Protein AF-A0A2U3D644-F1 (afdb_monomer_lite)

Organism: Sulfoacidibacillus thermotolerans (NCBI:txid1765684)

Structure (mmCIF, N/CA/C/O backbone):
data_AF-A0A2U3D644-F1
#
_entry.id   AF-A0A2U3D644-F1
#
loop_
_atom_site.group_PDB
_atom_site.id
_atom_site.type_symbol
_atom_site.label_atom_id
_atom_site.label_alt_id
_atom_site.label_comp_id
_atom_site.label_asym_id
_atom_site.label_entity_id
_atom_site.label_seq_id
_atom_site.pdbx_PDB_ins_code
_atom_site.Cartn_x
_atom_site.Cartn_y
_atom_site.Cartn_z
_atom_site.occupancy
_atom_site.B_iso_or_equiv
_atom_site.auth_seq_id
_atom_site.auth_comp_id
_atom_site.auth_asym_id
_atom_site.auth_atom_id
_atom_site.pdbx_PDB_model_num
ATOM 1 N N . MET A 1 1 ? -19.208 -15.198 -22.246 1.00 36.78 1 MET A N 1
ATOM 2 C CA . MET A 1 1 ? -18.153 -15.140 -21.214 1.00 36.78 1 MET A CA 1
ATOM 3 C C . MET A 1 1 ? -17.092 -14.186 -21.728 1.00 36.78 1 MET A C 1
ATOM 5 O O . MET A 1 1 ? -16.375 -14.546 -22.648 1.00 36.78 1 MET A O 1
ATOM 9 N N . GLN A 1 2 ? -17.095 -12.939 -21.262 1.00 25.39 2 GLN A N 1
ATOM 10 C CA . GLN A 1 2 ? -16.223 -11.897 -21.800 1.00 25.39 2 GLN A CA 1
ATOM 11 C C . GLN A 1 2 ? -15.680 -11.097 -20.616 1.00 25.39 2 GLN A C 1
ATOM 13 O O . GLN A 1 2 ? -16.394 -10.298 -20.018 1.00 25.39 2 GLN A O 1
ATOM 18 N N . LEU A 1 3 ? -14.435 -11.398 -20.235 1.00 25.28 3 LEU A N 1
ATOM 19 C CA . LEU A 1 3 ? -13.649 -10.556 -19.344 1.00 25.28 3 LEU A CA 1
ATOM 20 C C . LEU A 1 3 ? -13.350 -9.255 -20.094 1.00 25.28 3 LEU A C 1
ATOM 22 O O . LEU A 1 3 ? -12.643 -9.261 -21.098 1.00 25.28 3 LEU A O 1
ATOM 26 N N . GLN A 1 4 ? -13.903 -8.145 -19.618 1.00 25.59 4 GLN A N 1
ATOM 27 C CA . GLN A 1 4 ? -13.423 -6.811 -19.955 1.00 25.59 4 GLN A CA 1
ATOM 28 C C . GLN A 1 4 ? -12.459 -6.403 -18.840 1.00 25.59 4 GLN A C 1
ATOM 30 O O . GLN A 1 4 ? -12.860 -5.857 -17.816 1.00 25.59 4 GLN A O 1
ATOM 35 N N . ALA A 1 5 ? -11.182 -6.736 -19.027 1.00 27.47 5 ALA A N 1
ATOM 36 C CA . ALA A 1 5 ? -10.096 -6.111 -18.292 1.00 27.47 5 ALA A CA 1
ATOM 37 C C . ALA A 1 5 ? -9.973 -4.672 -18.808 1.00 27.47 5 ALA A C 1
ATOM 39 O O . ALA A 1 5 ? -9.623 -4.432 -19.961 1.00 27.47 5 ALA A O 1
ATOM 40 N N . SER A 1 6 ? -10.336 -3.707 -17.974 1.00 28.70 6 SER A N 1
ATOM 41 C CA . SER A 1 6 ? -10.084 -2.286 -18.203 1.00 28.70 6 SER A CA 1
ATOM 42 C C . SER A 1 6 ? -9.417 -1.719 -16.960 1.00 28.70 6 SER A C 1
ATOM 44 O O . SER A 1 6 ? -9.996 -0.921 -16.233 1.00 28.70 6 SER A O 1
ATOM 46 N N . ALA A 1 7 ? -8.181 -2.149 -16.715 1.00 28.86 7 ALA A N 1
ATOM 47 C CA . ALA A 1 7 ? -7.253 -1.436 -15.848 1.00 28.86 7 ALA A CA 1
ATOM 48 C C . ALA A 1 7 ? -6.530 -0.377 -16.695 1.00 28.86 7 ALA A C 1
ATOM 50 O 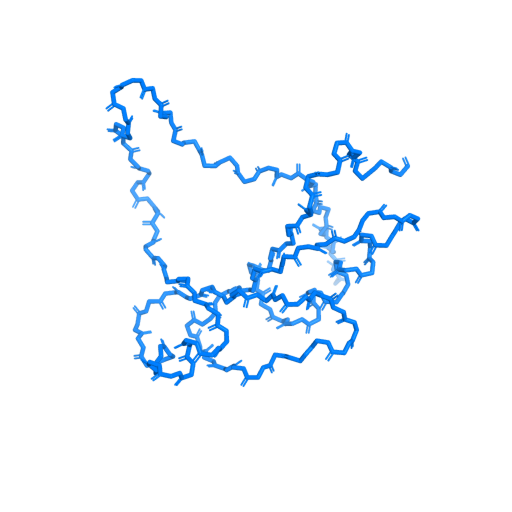O . ALA A 1 7 ? -5.337 -0.452 -16.957 1.00 28.86 7 ALA A O 1
ATOM 51 N N . LEU A 1 8 ? -7.287 0.612 -17.181 1.00 27.75 8 LEU A N 1
ATOM 52 C CA . LEU A 1 8 ? -6.699 1.868 -17.632 1.00 27.75 8 LEU A CA 1
ATOM 53 C C . LEU A 1 8 ? -6.536 2.726 -16.377 1.00 27.75 8 LEU A C 1
ATOM 55 O O . LEU A 1 8 ? -7.362 3.598 -16.091 1.00 27.75 8 LEU A O 1
ATOM 59 N N . LEU A 1 9 ? -5.503 2.424 -15.588 1.00 30.84 9 LEU A N 1
ATOM 60 C CA . LEU A 1 9 ? -5.068 3.278 -14.493 1.00 30.84 9 LEU A CA 1
ATOM 61 C C . LEU A 1 9 ? -4.464 4.530 -15.141 1.00 30.84 9 LEU A C 1
ATOM 63 O O . LEU A 1 9 ? -3.260 4.665 -15.328 1.00 30.84 9 LEU A O 1
ATOM 67 N N . ARG A 1 10 ? -5.342 5.448 -15.566 1.00 29.81 10 ARG A N 1
ATOM 68 C CA . ARG A 1 10 ? -4.952 6.840 -15.772 1.00 29.81 10 ARG A CA 1
ATOM 69 C C . ARG A 1 10 ? -4.197 7.248 -14.515 1.00 29.81 10 ARG A C 1
ATOM 71 O O . ARG A 1 10 ? -4.615 6.860 -13.423 1.00 29.81 10 ARG A O 1
ATOM 78 N N . CYS A 1 11 ? -3.155 8.054 -14.681 1.00 29.75 11 CYS A N 1
ATOM 79 C CA . CYS A 1 11 ? -2.613 8.911 -13.638 1.00 29.75 11 CYS A CA 1
ATOM 80 C C . CYS A 1 11 ? -3.766 9.770 -13.078 1.00 29.75 11 CYS A C 1
ATOM 82 O O . CYS A 1 11 ? -3.995 10.909 -13.468 1.00 29.75 11 CYS A O 1
ATOM 84 N N . LYS A 1 12 ? -4.615 9.164 -12.248 1.00 29.53 12 LYS A N 1
ATOM 85 C CA . LYS A 1 12 ? -5.486 9.849 -11.326 1.00 29.53 12 LYS A CA 1
ATOM 86 C C . LYS A 1 12 ? -4.550 10.116 -10.178 1.00 29.53 12 LYS A C 1
ATOM 88 O O . LYS A 1 12 ? -4.379 9.277 -9.299 1.00 29.53 12 LYS A O 1
ATOM 93 N N . THR A 1 13 ? -3.951 11.297 -10.214 1.00 30.25 13 THR A N 1
ATOM 94 C CA . THR A 1 13 ? -3.743 12.085 -9.011 1.00 30.25 13 THR A CA 1
ATOM 95 C C . THR A 1 13 ? -4.829 11.681 -8.014 1.00 30.25 13 THR A C 1
ATOM 97 O O . THR A 1 13 ? -6.025 11.832 -8.296 1.00 30.25 13 THR A O 1
ATOM 100 N N . LEU A 1 14 ? -4.440 11.054 -6.903 1.00 29.30 14 LEU A N 1
ATOM 101 C CA . LEU A 1 14 ? -5.358 10.842 -5.798 1.00 29.30 14 LEU A CA 1
ATOM 102 C C . LEU A 1 14 ? -5.688 12.255 -5.308 1.00 29.30 14 LEU A C 1
ATOM 104 O O . LEU A 1 14 ? -4.932 12.857 -4.551 1.00 29.30 14 LEU A O 1
ATOM 108 N N . HIS A 1 15 ? -6.762 12.844 -5.836 1.00 28.81 15 HIS A N 1
ATOM 109 C CA . HIS A 1 15 ? -7.282 14.100 -5.325 1.00 28.81 15 HIS A CA 1
ATOM 110 C C . HIS A 1 15 ? -7.868 13.775 -3.955 1.00 28.81 15 HIS A C 1
ATOM 112 O O . HIS A 1 15 ? -9.059 13.494 -3.821 1.00 28.81 15 HIS A O 1
ATOM 118 N N . PHE A 1 16 ? -7.033 13.830 -2.922 1.00 35.50 16 PHE A N 1
ATOM 119 C CA . PHE A 1 16 ? -7.524 14.224 -1.619 1.00 35.50 16 PHE A CA 1
ATOM 120 C C . PHE A 1 16 ? -8.056 15.646 -1.810 1.00 35.50 16 PHE A C 1
ATOM 122 O O . PHE A 1 16 ? -7.306 16.614 -1.756 1.00 35.50 16 PHE A O 1
ATOM 129 N N . TYR A 1 17 ? -9.351 15.787 -2.108 1.00 34.84 17 TYR A N 1
ATOM 130 C CA . TYR A 1 17 ? -10.054 17.061 -1.976 1.00 34.84 17 TYR A CA 1
ATOM 131 C C . TYR A 1 17 ? -10.162 17.378 -0.479 1.00 34.84 17 TYR A C 1
ATOM 133 O O . TYR A 1 17 ? -11.240 17.389 0.106 1.00 34.84 17 TYR A O 1
ATOM 141 N N . SER A 1 18 ? -9.031 17.623 0.172 1.00 43.12 18 SER A N 1
ATOM 142 C CA . SER A 1 18 ? -9.008 18.540 1.287 1.00 43.12 18 SER A CA 1
ATOM 143 C C . SER A 1 18 ? -8.810 19.909 0.654 1.00 43.12 18 SER A C 1
ATOM 145 O O . SER A 1 18 ? -7.744 20.253 0.150 1.00 43.12 18 SER A O 1
ATOM 147 N N . ALA A 1 19 ? -9.872 20.709 0.623 1.00 41.28 19 ALA A N 1
ATOM 148 C CA . ALA A 1 19 ? -9.703 22.142 0.457 1.00 41.28 19 ALA A CA 1
ATOM 149 C C . ALA A 1 19 ? -9.004 22.655 1.726 1.00 41.28 19 ALA A C 1
ATOM 151 O O . ALA A 1 19 ? -9.659 23.188 2.618 1.00 41.28 19 ALA A O 1
ATOM 152 N N . ILE A 1 20 ? -7.691 22.423 1.843 1.00 43.50 20 ILE A N 1
ATOM 153 C CA . ILE A 1 20 ? -6.846 23.040 2.863 1.00 43.50 20 ILE A CA 1
ATOM 154 C C . ILE A 1 20 ? -6.683 24.487 2.415 1.00 43.50 20 ILE A C 1
ATOM 156 O O . ILE A 1 20 ? -5.735 24.860 1.730 1.00 43.50 20 ILE A O 1
ATOM 160 N N . ASN A 1 21 ? -7.687 25.298 2.721 1.00 56.62 21 ASN A N 1
ATOM 161 C CA . ASN A 1 21 ? -7.535 26.741 2.703 1.00 56.62 21 ASN A CA 1
ATOM 162 C C . ASN A 1 21 ? -6.844 27.169 4.010 1.00 56.62 21 ASN A C 1
ATOM 164 O O . ASN A 1 21 ? -6.489 26.347 4.856 1.00 56.62 21 ASN A O 1
ATOM 168 N N . THR A 1 22 ? -6.684 28.470 4.215 1.00 69.12 22 THR A N 1
ATOM 169 C CA . THR A 1 22 ? -6.175 29.025 5.478 1.00 69.12 22 THR A CA 1
ATOM 170 C C . THR A 1 22 ? -7.019 28.656 6.709 1.00 69.12 22 THR A C 1
ATOM 172 O O . THR A 1 22 ? -6.551 28.857 7.825 1.00 69.12 22 THR A O 1
ATOM 175 N N . ALA A 1 23 ? -8.225 28.099 6.532 1.00 70.12 23 ALA A N 1
ATOM 176 C CA . ALA A 1 23 ? -9.076 27.573 7.601 1.00 70.12 23 ALA A CA 1
ATOM 177 C C . ALA A 1 23 ? -8.900 26.058 7.852 1.00 70.12 23 ALA A C 1
ATOM 179 O O . ALA A 1 23 ? -9.507 25.520 8.773 1.00 70.12 23 ALA A O 1
ATOM 180 N N . GLY A 1 24 ? -8.051 25.366 7.085 1.00 72.19 24 GLY A N 1
ATOM 181 C CA . GLY A 1 24 ? -7.767 23.942 7.267 1.00 72.19 24 GLY A CA 1
ATOM 182 C C . GLY A 1 24 ? -8.830 23.004 6.682 1.00 72.19 24 GLY A C 1
ATOM 183 O O . GLY A 1 24 ? -9.579 23.357 5.771 1.00 72.19 24 GLY A O 1
ATOM 184 N N . LEU A 1 25 ? -8.857 21.760 7.172 1.00 71.62 25 LEU A N 1
ATOM 185 C CA . LEU A 1 25 ? -9.786 20.719 6.724 1.00 71.62 25 LEU A CA 1
ATOM 186 C C . LEU A 1 25 ? -11.188 20.974 7.301 1.00 71.62 25 LEU A C 1
ATOM 188 O O . LEU A 1 25 ? -11.479 20.603 8.433 1.00 71.62 25 LEU A O 1
ATOM 192 N N . ASN A 1 26 ? -12.063 21.604 6.516 1.00 75.81 26 ASN A N 1
ATOM 193 C CA . ASN A 1 26 ? -13.392 22.016 6.993 1.00 75.81 26 ASN A CA 1
ATOM 194 C C . ASN A 1 26 ? -14.435 20.885 7.012 1.00 75.81 26 ASN A C 1
ATOM 196 O O . ASN A 1 26 ? -15.440 20.981 7.711 1.00 75.81 26 ASN A O 1
ATOM 200 N N . SER A 1 27 ? -14.235 19.824 6.227 1.00 78.19 27 SER A N 1
ATOM 201 C CA . SER A 1 27 ? -15.091 18.634 6.244 1.00 78.19 27 SER A CA 1
ATOM 202 C C . SER A 1 27 ? -14.375 17.446 5.609 1.00 78.19 27 SER A C 1
ATOM 204 O O . SER A 1 27 ? -13.459 17.621 4.804 1.00 78.19 27 SER A O 1
ATOM 206 N N . ILE A 1 28 ? -14.817 16.245 5.968 1.00 76.06 28 ILE A N 1
ATOM 207 C CA . ILE A 1 28 ? -14.424 14.983 5.343 1.00 76.06 28 ILE A CA 1
ATOM 208 C C . ILE A 1 28 ? -15.678 14.269 4.848 1.00 76.06 28 ILE A C 1
ATOM 210 O O . ILE A 1 28 ? -16.748 14.407 5.444 1.00 76.06 28 ILE A O 1
ATOM 214 N N . SER A 1 29 ? -15.560 13.514 3.755 1.00 82.75 29 SER A N 1
ATOM 215 C CA . SER A 1 29 ? -16.674 12.684 3.297 1.00 82.75 29 SER A CA 1
ATOM 216 C C . SER A 1 29 ? -17.007 11.645 4.378 1.00 82.75 29 SER A C 1
ATOM 218 O O . SER A 1 29 ? -16.092 10.954 4.832 1.00 82.75 29 SER A O 1
ATOM 220 N N . PRO A 1 30 ? -18.285 11.478 4.772 1.00 79.94 30 PRO A N 1
ATOM 221 C CA . PRO A 1 30 ? -18.682 10.485 5.774 1.00 79.94 30 PRO A CA 1
ATOM 222 C C . PRO A 1 30 ? -18.351 9.038 5.386 1.00 79.94 30 PRO A C 1
ATOM 224 O O . PRO A 1 30 ? -18.349 8.165 6.243 1.00 79.94 30 PRO A O 1
ATOM 227 N N . GLY A 1 31 ? -18.102 8.776 4.098 1.00 83.88 31 GLY A N 1
ATOM 228 C CA . GLY A 1 31 ? -17.729 7.455 3.587 1.00 83.88 31 GLY A CA 1
ATOM 229 C C . GLY A 1 31 ? -16.235 7.133 3.670 1.00 83.88 31 GLY A C 1
ATOM 230 O O . GLY A 1 31 ? -15.830 6.098 3.152 1.00 83.88 31 GLY A O 1
ATOM 231 N N . LEU A 1 32 ? -15.406 8.007 4.253 1.00 79.06 32 LEU A N 1
ATOM 232 C CA . LEU A 1 32 ? -13.993 7.703 4.470 1.00 79.06 32 LEU A CA 1
ATOM 233 C C . LEU A 1 32 ? -13.835 6.762 5.665 1.00 79.06 32 LEU A C 1
ATOM 235 O O . LEU A 1 32 ? -14.270 7.072 6.773 1.00 79.06 32 LEU A O 1
ATOM 239 N N . THR A 1 33 ? -13.177 5.632 5.433 1.00 82.06 33 THR A N 1
ATOM 240 C CA . THR A 1 33 ? -12.763 4.703 6.481 1.00 82.06 33 THR A CA 1
ATOM 241 C C . THR A 1 33 ? -11.352 5.055 6.955 1.00 82.06 33 THR A C 1
ATOM 243 O O . THR A 1 33 ? -10.500 5.421 6.139 1.00 82.06 33 THR A O 1
ATOM 246 N N . PRO A 1 34 ? -11.079 5.002 8.270 1.00 85.00 34 PRO A N 1
ATOM 247 C CA . PRO A 1 34 ? -9.720 5.142 8.762 1.00 85.00 34 PRO A CA 1
ATOM 248 C C . PRO A 1 34 ? -8.892 3.933 8.318 1.00 85.00 34 PRO A C 1
ATOM 250 O O . PRO A 1 34 ? -9.395 2.812 8.272 1.00 85.00 34 PRO A O 1
ATOM 253 N N . GLY A 1 35 ? -7.618 4.171 8.029 1.00 90.31 35 GLY A N 1
ATOM 254 C CA . GLY A 1 35 ? -6.656 3.130 7.701 1.00 90.31 35 GLY A CA 1
ATOM 255 C C . GLY A 1 35 ? -5.319 3.394 8.378 1.00 90.31 35 GLY A C 1
ATOM 256 O O . GLY A 1 35 ? -5.005 4.533 8.734 1.00 90.31 35 GLY A O 1
ATOM 257 N N . LEU A 1 36 ? -4.540 2.337 8.563 1.00 93.12 36 LEU A N 1
ATOM 258 C CA . LEU A 1 36 ? -3.166 2.408 9.033 1.00 93.12 36 LEU A CA 1
ATOM 259 C C . LEU A 1 36 ? -2.200 2.410 7.860 1.00 93.12 36 LEU A C 1
ATOM 261 O O . LEU A 1 36 ? -2.422 1.775 6.832 1.00 93.12 36 LEU A O 1
ATOM 265 N N . TYR A 1 37 ? -1.096 3.112 8.060 1.00 93.56 37 TYR A N 1
ATOM 266 C CA . TYR A 1 37 ? 0.020 3.147 7.138 1.00 93.56 37 TYR A CA 1
ATOM 267 C C . TYR A 1 37 ? 1.294 2.830 7.912 1.00 93.56 37 TYR A C 1
ATOM 269 O O . TYR A 1 37 ? 1.567 3.464 8.933 1.00 93.56 37 TYR A O 1
ATOM 277 N N . ALA A 1 38 ? 2.051 1.848 7.437 1.00 94.31 38 ALA A N 1
ATOM 278 C CA . ALA A 1 38 ? 3.294 1.412 8.061 1.00 94.31 38 ALA A CA 1
ATOM 279 C C . ALA A 1 38 ? 4.204 0.751 7.022 1.00 94.31 38 ALA A C 1
ATOM 281 O O . ALA A 1 38 ? 3.729 0.255 6.004 1.00 94.31 38 ALA A O 1
ATOM 282 N N . ASP A 1 39 ? 5.509 0.710 7.267 1.00 94.88 39 ASP A N 1
ATOM 283 C CA . ASP A 1 39 ? 6.400 -0.153 6.485 1.00 94.88 39 ASP A CA 1
ATOM 284 C C . ASP A 1 39 ? 6.315 -1.627 6.936 1.00 94.88 39 ASP A C 1
ATOM 286 O O . ASP A 1 39 ? 5.692 -1.961 7.947 1.00 94.88 39 ASP A O 1
ATOM 290 N N . GLN A 1 40 ? 6.951 -2.531 6.184 1.00 93.94 40 GLN A N 1
ATOM 291 C CA . GLN A 1 40 ? 6.946 -3.970 6.492 1.00 93.94 40 GLN A CA 1
ATOM 292 C C . GLN A 1 40 ? 7.531 -4.298 7.876 1.00 93.94 40 GLN A C 1
ATOM 294 O O . GLN A 1 40 ? 7.062 -5.218 8.545 1.00 93.94 40 GLN A O 1
ATOM 299 N N . SER A 1 41 ? 8.548 -3.551 8.318 1.00 93.50 41 SER A N 1
ATOM 300 C CA . SER A 1 41 ? 9.191 -3.765 9.616 1.00 93.50 41 SER A CA 1
ATOM 301 C C . SER A 1 41 ? 8.256 -3.363 10.750 1.00 93.50 41 SER A C 1
ATOM 303 O O . SER A 1 41 ? 8.108 -4.105 11.716 1.00 93.50 41 SER A O 1
ATOM 305 N N . GLN A 1 42 ? 7.616 -2.202 10.641 1.00 95.31 42 GLN A N 1
ATOM 306 C CA . GLN A 1 42 ? 6.642 -1.704 11.608 1.00 95.31 42 GLN A CA 1
ATOM 307 C C . GLN A 1 42 ? 5.414 -2.608 11.683 1.00 95.31 42 GLN A C 1
ATOM 309 O O . GLN A 1 42 ? 4.952 -2.907 12.781 1.00 95.31 42 GLN A O 1
ATOM 314 N N . TRP A 1 43 ? 4.928 -3.081 10.533 1.00 95.62 43 TRP A N 1
ATOM 315 C CA . TRP A 1 43 ? 3.788 -3.989 10.470 1.00 95.62 43 TRP A CA 1
ATOM 316 C C . TRP A 1 43 ? 4.027 -5.262 11.281 1.00 95.62 43 TRP A C 1
ATOM 318 O O . TRP A 1 43 ? 3.218 -5.604 12.139 1.00 95.62 43 TRP A O 1
ATOM 328 N N . ALA A 1 44 ? 5.182 -5.900 11.075 1.00 94.56 44 ALA A N 1
ATOM 329 C CA . ALA A 1 44 ? 5.571 -7.090 11.824 1.00 94.56 44 ALA A CA 1
ATOM 330 C C . ALA A 1 44 ? 5.913 -6.788 13.295 1.00 94.56 44 ALA A C 1
ATOM 332 O O . ALA A 1 44 ? 5.566 -7.559 14.183 1.00 94.56 44 ALA A O 1
ATOM 333 N N . SER A 1 45 ? 6.597 -5.674 13.573 1.00 95.88 45 SER A N 1
ATOM 334 C CA . SER A 1 45 ? 7.071 -5.347 14.929 1.00 95.88 45 SER A CA 1
ATOM 335 C C . SER A 1 45 ? 5.938 -5.020 15.899 1.00 95.88 45 SER A C 1
ATOM 337 O O . SER A 1 45 ? 6.081 -5.245 17.099 1.00 95.88 45 SER A O 1
ATOM 339 N N . TYR A 1 46 ? 4.843 -4.455 15.389 1.00 95.69 46 TYR A N 1
ATOM 340 C CA . TYR A 1 46 ? 3.709 -4.007 16.194 1.00 95.69 46 TYR A CA 1
ATOM 341 C C . TYR A 1 46 ? 2.461 -4.877 16.028 1.00 95.69 46 TYR A C 1
ATOM 343 O O . TYR A 1 46 ? 1.407 -4.474 16.515 1.00 95.69 46 TYR A O 1
ATOM 351 N N . ASP A 1 47 ? 2.578 -6.041 15.376 1.00 94.25 47 ASP A N 1
ATOM 352 C CA . ASP A 1 47 ? 1.479 -7.009 15.215 1.00 94.25 47 ASP A CA 1
ATOM 353 C C . ASP A 1 47 ? 0.221 -6.359 14.606 1.00 94.25 47 ASP A C 1
ATOM 355 O O . ASP A 1 47 ? -0.906 -6.527 15.080 1.00 94.25 47 ASP A O 1
ATOM 359 N N . LEU A 1 48 ? 0.425 -5.507 13.591 1.00 93.56 48 LEU A N 1
ATOM 360 C CA . LEU A 1 48 ? -0.640 -4.665 13.031 1.00 93.56 48 LEU A CA 1
ATOM 361 C C . LEU A 1 48 ? -1.681 -5.469 12.235 1.00 93.56 48 LEU A C 1
ATOM 363 O O . LEU A 1 48 ? -2.777 -4.965 11.983 1.00 93.56 48 LEU A O 1
ATOM 367 N N . ASP A 1 49 ? -1.383 -6.715 11.868 1.00 95.44 49 ASP A N 1
ATOM 368 C CA . ASP A 1 49 ? -2.326 -7.652 11.253 1.00 95.44 49 ASP A CA 1
ATOM 369 C C . ASP A 1 49 ? -3.419 -8.133 12.219 1.00 95.44 49 ASP A C 1
ATOM 371 O O . ASP A 1 49 ? -4.493 -8.536 11.774 1.00 95.44 49 ASP A O 1
ATOM 375 N N . SER A 1 50 ? -3.200 -8.021 13.533 1.00 95.25 50 SER A N 1
ATOM 376 C CA . SER A 1 50 ? -4.210 -8.338 14.554 1.00 95.25 50 SER A CA 1
ATOM 377 C C . SER A 1 50 ? -5.319 -7.280 14.679 1.00 95.25 50 SER A C 1
ATOM 379 O O . SER A 1 50 ? -6.350 -7.514 15.319 1.00 95.25 50 SER A O 1
ATOM 381 N N . LEU A 1 51 ? -5.125 -6.096 14.089 1.00 93.06 51 LEU A N 1
ATOM 382 C CA . LEU A 1 51 ? -6.038 -4.967 14.227 1.00 93.06 51 LEU A CA 1
ATOM 383 C C . LEU A 1 51 ? -7.182 -5.041 13.208 1.00 93.06 51 LEU A C 1
ATOM 385 O O . LEU A 1 51 ? -6.974 -5.244 12.016 1.00 93.06 51 LEU A O 1
ATOM 389 N N . ASN A 1 52 ? -8.407 -4.756 13.657 1.00 94.44 52 ASN A N 1
ATOM 390 C CA . ASN A 1 52 ? -9.584 -4.670 12.786 1.00 94.44 52 ASN A CA 1
ATOM 391 C C . ASN A 1 52 ? -9.694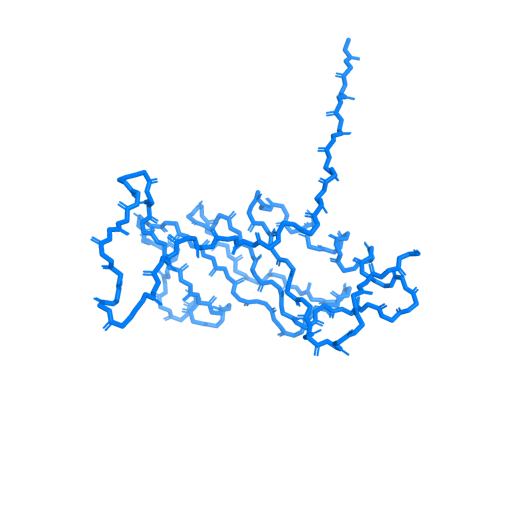 -3.294 12.097 1.00 94.44 52 ASN A C 1
ATOM 393 O O . ASN A 1 52 ? -10.669 -2.563 12.285 1.00 94.44 52 ASN A O 1
ATOM 397 N N . ILE A 1 53 ? -8.648 -2.910 11.369 1.00 93.12 53 ILE A N 1
ATOM 398 C CA . ILE A 1 53 ? -8.559 -1.667 10.598 1.00 93.12 53 ILE A CA 1
ATOM 399 C C . ILE A 1 53 ? -7.769 -1.922 9.317 1.00 93.12 53 ILE A C 1
ATOM 401 O O . ILE A 1 53 ? -6.758 -2.623 9.350 1.00 93.12 53 ILE A O 1
ATOM 405 N N . ASP A 1 54 ? -8.223 -1.336 8.211 1.00 95.38 54 ASP A N 1
ATOM 406 C CA . ASP A 1 54 ? -7.567 -1.467 6.913 1.00 95.38 54 ASP A CA 1
ATOM 407 C C . ASP A 1 54 ? -6.125 -0.947 6.964 1.00 95.38 54 ASP A C 1
ATOM 409 O O . ASP A 1 54 ? -5.842 0.112 7.527 1.00 95.38 54 ASP A O 1
ATOM 413 N N . GLY A 1 55 ? -5.209 -1.685 6.351 1.00 94.06 55 GLY A N 1
ATOM 414 C CA . GLY A 1 55 ? -3.780 -1.419 6.352 1.00 94.06 55 GLY A CA 1
ATOM 415 C C . GLY A 1 55 ? -3.210 -1.196 4.963 1.00 94.06 55 GLY A C 1
ATOM 416 O O . GLY A 1 55 ? -3.529 -1.913 4.010 1.00 94.06 55 GLY A O 1
ATOM 417 N N . PHE A 1 56 ? -2.299 -0.236 4.876 1.00 95.81 56 PHE A N 1
ATOM 418 C CA . PHE A 1 56 ? -1.491 0.034 3.703 1.00 95.81 56 PHE A CA 1
ATOM 419 C C . PHE A 1 56 ? -0.012 -0.082 4.044 1.00 95.81 56 PHE A C 1
ATOM 421 O O . PHE A 1 56 ? 0.465 0.540 4.995 1.00 95.81 56 PHE A O 1
ATOM 428 N N . ILE A 1 57 ? 0.722 -0.852 3.244 1.00 96.06 57 ILE A N 1
ATOM 429 C CA . ILE A 1 57 ? 2.127 -1.146 3.527 1.00 96.06 57 ILE A CA 1
ATOM 430 C C . ILE A 1 57 ? 3.044 -0.343 2.616 1.00 96.06 57 ILE A C 1
ATOM 432 O O . ILE A 1 57 ? 2.971 -0.467 1.395 1.00 96.06 57 ILE A O 1
ATOM 436 N N . ALA A 1 58 ? 3.939 0.439 3.205 1.00 94.19 58 ALA A N 1
ATOM 437 C CA . ALA A 1 58 ? 4.984 1.155 2.493 1.00 94.19 58 ALA A CA 1
ATOM 438 C C . ALA A 1 58 ? 6.066 0.190 1.994 1.00 94.19 58 ALA A C 1
ATOM 440 O O . ALA A 1 58 ? 6.652 -0.558 2.782 1.00 94.19 58 ALA A O 1
ATOM 441 N N . ILE A 1 59 ? 6.367 0.242 0.697 1.00 91.81 59 ILE A N 1
ATOM 442 C CA . ILE A 1 59 ? 7.398 -0.568 0.051 1.00 91.81 59 ILE A CA 1
ATOM 443 C C . ILE A 1 59 ? 8.388 0.347 -0.664 1.00 91.81 59 ILE A C 1
ATOM 445 O O . ILE A 1 59 ? 8.020 1.140 -1.530 1.00 91.81 59 ILE A O 1
ATOM 449 N N . THR A 1 60 ? 9.664 0.218 -0.309 1.00 86.62 60 THR A N 1
ATOM 450 C CA . THR A 1 60 ? 10.768 0.914 -0.968 1.00 86.62 60 THR A CA 1
ATOM 451 C C . THR A 1 60 ? 12.081 0.140 -0.797 1.00 86.62 60 THR A C 1
ATOM 453 O O . THR A 1 60 ? 12.332 -0.369 0.299 1.00 86.62 60 THR A O 1
ATOM 456 N N . PRO A 1 61 ? 12.931 0.040 -1.839 1.00 82.88 61 PRO A N 1
ATOM 457 C CA . PRO A 1 61 ? 12.672 0.407 -3.236 1.00 82.88 61 PRO A CA 1
ATOM 458 C C . PRO A 1 61 ? 11.809 -0.638 -3.972 1.00 82.88 61 PRO A C 1
ATOM 460 O O . PRO A 1 61 ? 11.654 -1.779 -3.523 1.00 82.88 61 PRO A O 1
ATOM 463 N N . ILE A 1 62 ? 11.271 -0.261 -5.133 1.00 84.56 62 ILE A N 1
ATOM 464 C CA . ILE A 1 62 ? 10.571 -1.178 -6.045 1.00 84.56 62 ILE A CA 1
ATOM 465 C C . ILE A 1 62 ? 11.581 -1.814 -6.991 1.00 84.56 62 ILE A C 1
ATOM 467 O O . ILE A 1 62 ? 12.419 -1.136 -7.579 1.00 84.56 62 ILE A O 1
ATOM 471 N N . SER A 1 63 ? 11.510 -3.132 -7.122 1.00 84.38 63 SER A N 1
ATOM 472 C CA . SER A 1 63 ? 12.345 -3.916 -8.022 1.00 84.38 63 SER A CA 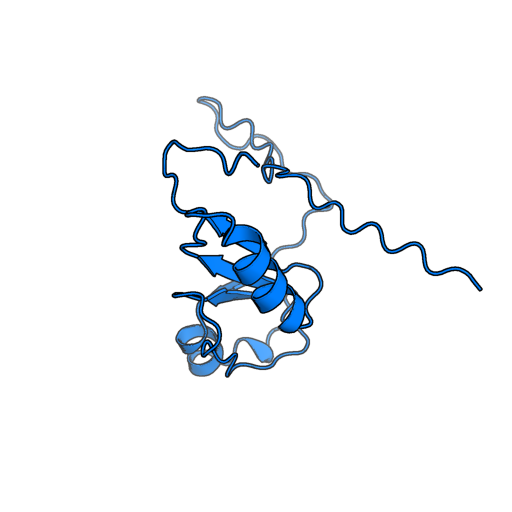1
ATOM 473 C C . SER A 1 63 ? 11.719 -5.288 -8.253 1.00 84.38 63 SER A C 1
ATOM 475 O O . SER A 1 63 ? 10.866 -5.738 -7.487 1.00 84.38 63 SER A O 1
ATOM 477 N N . THR A 1 64 ? 12.196 -6.007 -9.267 1.00 81.75 64 THR A N 1
ATOM 478 C CA . THR A 1 64 ? 11.784 -7.396 -9.532 1.00 81.75 64 THR A CA 1
ATOM 479 C C . THR A 1 64 ? 12.186 -8.370 -8.422 1.00 81.75 64 THR A C 1
ATOM 481 O O . THR A 1 64 ? 11.707 -9.499 -8.404 1.00 81.75 64 THR A O 1
ATOM 484 N N . THR A 1 65 ? 13.089 -7.972 -7.520 1.00 85.44 65 THR A N 1
ATOM 485 C CA . THR A 1 65 ? 13.509 -8.770 -6.359 1.00 85.44 65 THR A CA 1
ATOM 486 C C . THR A 1 65 ? 12.834 -8.323 -5.063 1.00 85.44 65 THR A C 1
ATOM 488 O O . THR A 1 65 ? 13.028 -8.955 -4.022 1.00 85.44 65 THR A O 1
ATOM 491 N N . THR A 1 66 ? 12.022 -7.259 -5.106 1.00 86.94 66 THR A N 1
ATOM 492 C CA . THR A 1 66 ? 11.273 -6.774 -3.949 1.00 86.94 66 THR A CA 1
ATOM 493 C C . THR A 1 66 ? 10.296 -7.853 -3.504 1.00 86.94 66 THR A C 1
ATOM 495 O O . THR A 1 66 ? 9.385 -8.238 -4.233 1.00 86.94 66 THR A O 1
ATOM 498 N N . THR A 1 67 ? 10.512 -8.351 -2.291 1.00 87.31 67 THR A N 1
ATOM 499 C CA . THR A 1 67 ? 9.686 -9.395 -1.690 1.00 87.31 67 THR A CA 1
ATOM 500 C C . THR A 1 67 ? 8.770 -8.769 -0.649 1.00 87.31 67 THR A C 1
ATOM 502 O O . THR A 1 67 ? 9.221 -8.002 0.204 1.00 87.31 67 THR A O 1
ATOM 505 N N . ILE A 1 68 ? 7.488 -9.118 -0.720 1.00 92.56 68 ILE A N 1
ATOM 506 C CA . ILE A 1 68 ? 6.521 -8.809 0.327 1.00 92.56 68 ILE A CA 1
ATOM 507 C C . ILE A 1 68 ? 6.654 -9.882 1.407 1.00 92.56 68 ILE A C 1
ATOM 509 O O . ILE A 1 68 ? 6.365 -11.051 1.160 1.00 92.56 68 ILE A O 1
ATOM 513 N N . SER A 1 69 ? 7.133 -9.498 2.586 1.00 92.56 69 SER A N 1
ATOM 514 C CA . SER A 1 69 ? 7.370 -10.406 3.714 1.00 92.56 69 SER A CA 1
ATOM 515 C C . SER A 1 69 ? 6.269 -10.367 4.770 1.00 92.56 69 SER A C 1
ATOM 517 O O . SER A 1 69 ? 6.329 -11.135 5.726 1.00 92.56 69 SER A O 1
ATOM 519 N N . VAL A 1 70 ? 5.288 -9.475 4.625 1.00 94.19 70 VAL A N 1
ATOM 520 C CA . VAL A 1 70 ? 4.176 -9.317 5.569 1.00 94.19 70 VAL A CA 1
ATOM 521 C C . VAL A 1 70 ? 2.872 -9.849 4.994 1.00 94.19 70 VAL A C 1
ATOM 523 O O . VAL A 1 70 ? 2.594 -9.731 3.800 1.00 94.19 70 VAL A O 1
ATOM 526 N N . THR A 1 71 ? 2.057 -10.421 5.871 1.00 94.12 71 THR A N 1
ATOM 527 C CA . THR A 1 71 ? 0.719 -10.926 5.568 1.00 94.12 71 THR A CA 1
ATOM 528 C C . THR A 1 71 ? -0.286 -10.321 6.537 1.00 94.12 71 THR A C 1
ATOM 530 O O . THR A 1 71 ? 0.085 -9.813 7.590 1.00 94.12 71 THR A O 1
ATOM 533 N N . GLY A 1 72 ? -1.557 -10.358 6.162 1.00 94.75 72 GLY A N 1
ATOM 534 C CA . GLY A 1 72 ? -2.644 -9.814 6.962 1.00 94.75 72 GLY A CA 1
ATOM 535 C C . GLY A 1 72 ? -3.893 -9.675 6.106 1.00 94.75 72 GLY A C 1
ATOM 536 O O . GLY A 1 72 ? -3.830 -9.192 4.965 1.00 94.75 72 GLY A O 1
ATOM 537 N N . ASP A 1 73 ? -5.022 -10.119 6.648 1.00 95.44 73 ASP A N 1
ATOM 538 C CA . ASP A 1 73 ? -6.319 -10.015 5.975 1.00 95.44 73 ASP A CA 1
ATOM 539 C C . ASP A 1 73 ? -6.790 -8.561 5.905 1.00 95.44 73 ASP A C 1
ATOM 541 O O . ASP A 1 73 ? -7.450 -8.162 4.948 1.00 95.44 73 ASP A O 1
ATOM 545 N N . ASN A 1 74 ? -6.369 -7.749 6.873 1.00 95.75 74 ASN A N 1
ATOM 546 C CA . ASN A 1 74 ? -6.613 -6.316 6.921 1.00 95.75 74 ASN A CA 1
ATOM 547 C C . ASN A 1 74 ? -5.686 -5.500 6.000 1.00 95.75 74 ASN A C 1
ATOM 549 O O . ASN A 1 74 ? -5.892 -4.301 5.849 1.00 95.75 74 ASN A O 1
ATOM 553 N N . ILE A 1 75 ? -4.686 -6.103 5.343 1.00 96.94 75 ILE A N 1
ATOM 554 C CA . ILE A 1 75 ? -3.877 -5.396 4.338 1.00 96.94 75 ILE A CA 1
ATOM 555 C C . ILE A 1 75 ? -4.710 -5.235 3.065 1.00 96.94 75 ILE A C 1
ATOM 557 O O . ILE A 1 75 ? -4.999 -6.222 2.384 1.00 96.94 75 ILE A O 1
ATOM 561 N N . VAL A 1 76 ? -5.035 -3.998 2.698 1.00 95.81 76 VAL A N 1
ATOM 562 C CA . VAL A 1 76 ? -5.860 -3.682 1.518 1.00 95.81 76 VAL A CA 1
ATOM 563 C C . VAL A 1 76 ? -5.046 -3.172 0.327 1.00 95.81 76 VAL A C 1
ATOM 565 O O . VAL A 1 76 ? -5.526 -3.209 -0.811 1.00 95.81 76 VAL A O 1
ATOM 568 N N . GLY A 1 77 ? -3.800 -2.747 0.553 1.00 95.56 77 GLY A N 1
ATOM 569 C CA . GLY A 1 77 ? -2.916 -2.262 -0.504 1.00 95.56 77 GLY A CA 1
ATOM 570 C C . GLY A 1 77 ? -1.461 -2.089 -0.080 1.00 95.56 77 GLY A C 1
ATOM 571 O O . GLY A 1 77 ? -1.135 -1.956 1.098 1.00 95.56 77 GLY A O 1
ATOM 572 N N . PHE A 1 78 ? -0.584 -2.052 -1.072 1.00 95.06 78 PHE A N 1
ATOM 573 C CA . PHE A 1 78 ? 0.820 -1.687 -0.938 1.00 95.06 78 PHE A CA 1
ATOM 574 C C . PHE A 1 78 ? 1.054 -0.314 -1.575 1.00 95.06 78 PHE A C 1
ATOM 576 O O . PHE A 1 78 ? 0.571 -0.039 -2.674 1.00 95.06 78 PHE A O 1
ATOM 583 N N . MET A 1 79 ? 1.800 0.551 -0.896 1.00 92.94 79 MET A N 1
ATOM 584 C CA . MET A 1 79 ? 2.246 1.841 -1.415 1.00 92.94 79 MET A CA 1
ATOM 585 C C . MET A 1 79 ? 3.717 1.746 -1.778 1.00 92.94 79 MET A C 1
ATOM 587 O O . MET A 1 79 ? 4.592 1.707 -0.916 1.00 92.94 79 MET A O 1
ATOM 591 N N . ALA A 1 80 ? 3.973 1.671 -3.070 1.00 90.81 80 ALA A N 1
ATOM 592 C CA . ALA A 1 80 ? 5.289 1.485 -3.630 1.00 90.81 80 ALA A CA 1
ATOM 593 C C . ALA A 1 80 ? 5.899 2.862 -3.943 1.00 90.81 80 ALA A C 1
ATOM 595 O O . ALA A 1 80 ? 5.293 3.646 -4.673 1.00 90.81 80 ALA A O 1
ATOM 596 N N . TYR A 1 81 ? 7.078 3.168 -3.402 1.00 86.00 81 TYR A N 1
ATOM 597 C CA . TYR A 1 81 ? 7.753 4.459 -3.593 1.00 86.00 81 TYR A CA 1
ATOM 598 C C . TYR A 1 81 ? 8.924 4.367 -4.570 1.00 86.00 81 TYR A C 1
ATOM 600 O O . TYR A 1 81 ? 9.550 3.318 -4.712 1.00 86.00 81 TYR A O 1
ATOM 608 N N . TYR A 1 82 ? 9.263 5.508 -5.172 1.00 81.62 82 TYR A N 1
ATOM 609 C CA . TYR A 1 82 ? 10.369 5.659 -6.122 1.00 81.62 82 TYR A CA 1
ATOM 610 C C . TYR A 1 82 ? 10.203 4.825 -7.397 1.00 81.62 82 TYR A C 1
ATOM 612 O O . TYR A 1 82 ? 11.173 4.273 -7.915 1.00 81.62 82 TYR A O 1
ATOM 620 N N . GLY A 1 83 ? 8.976 4.768 -7.922 1.00 79.75 83 GLY A N 1
ATOM 621 C CA . GLY A 1 83 ? 8.734 4.272 -9.273 1.00 79.75 83 GLY A CA 1
ATOM 622 C C . GLY A 1 83 ? 9.615 4.992 -10.293 1.00 79.75 83 GLY A C 1
ATOM 623 O O . GLY A 1 83 ? 9.921 6.182 -10.156 1.00 79.75 83 GLY A O 1
ATOM 624 N N . THR A 1 84 ? 10.022 4.260 -11.320 1.00 75.25 84 THR A N 1
ATOM 625 C CA . THR A 1 84 ? 10.909 4.732 -12.377 1.00 75.25 84 THR A CA 1
ATOM 626 C C . THR A 1 84 ? 10.111 5.015 -13.646 1.00 75.25 84 THR A C 1
ATOM 628 O O . THR A 1 84 ? 9.282 4.210 -14.061 1.00 75.25 84 THR A O 1
ATOM 631 N N . CYS A 1 85 ? 10.371 6.157 -14.289 1.00 74.88 85 CYS A N 1
ATOM 632 C CA . CYS A 1 85 ? 9.772 6.508 -15.587 1.00 74.88 85 CYS A CA 1
ATOM 633 C C . CYS A 1 85 ? 10.786 6.591 -16.733 1.00 74.88 85 CYS A C 1
ATOM 635 O O . CYS A 1 85 ? 10.451 7.004 -17.840 1.00 74.88 85 CYS A O 1
ATOM 637 N N . VAL A 1 86 ? 12.025 6.159 -16.502 1.00 71.62 86 VAL A N 1
ATOM 638 C CA . VAL A 1 86 ? 13.078 6.195 -17.519 1.00 71.62 86 VAL A CA 1
ATOM 639 C C . VAL A 1 86 ? 12.834 5.083 -18.545 1.00 71.62 86 VAL A C 1
ATOM 641 O O . VAL A 1 86 ? 12.718 3.914 -18.189 1.00 71.62 86 VAL A O 1
ATOM 644 N N . ASN A 1 87 ? 12.790 5.429 -19.834 1.00 67.75 87 ASN A N 1
ATOM 645 C CA . ASN A 1 87 ? 12.660 4.471 -20.944 1.00 67.75 87 ASN A CA 1
ATOM 646 C C . ASN A 1 87 ? 11.417 3.553 -20.865 1.00 67.75 87 ASN A C 1
ATOM 648 O O . ASN A 1 87 ? 11.494 2.378 -21.221 1.00 67.75 87 ASN A O 1
ATOM 652 N N . GLY A 1 88 ? 10.275 4.057 -20.382 1.00 66.88 88 GLY A N 1
ATOM 653 C CA . GLY A 1 88 ? 9.030 3.275 -20.313 1.00 66.88 88 GLY A CA 1
ATOM 654 C C . GLY A 1 88 ? 8.987 2.225 -19.190 1.00 66.88 88 GLY A C 1
ATOM 655 O O . GLY A 1 88 ? 8.088 1.377 -19.170 1.00 66.88 88 GLY A O 1
ATOM 656 N N . SER A 1 89 ? 9.920 2.287 -18.231 1.00 75.44 89 SER A N 1
ATOM 657 C CA . SER A 1 89 ? 9.997 1.361 -17.091 1.00 75.44 89 SER A CA 1
ATOM 658 C C . SER A 1 89 ? 8.796 1.429 -16.142 1.00 75.44 89 SER A C 1
ATOM 660 O O . SER A 1 89 ? 8.561 0.472 -15.409 1.00 75.44 89 SER A O 1
ATOM 662 N N . ALA A 1 90 ? 7.974 2.479 -16.227 1.00 82.25 90 ALA A N 1
ATOM 663 C CA . ALA A 1 90 ? 6.736 2.601 -15.461 1.00 82.25 90 ALA A CA 1
ATOM 664 C C . ALA A 1 90 ? 5.817 1.383 -15.653 1.00 82.25 90 ALA A C 1
ATOM 666 O O . ALA A 1 90 ? 5.198 0.918 -14.703 1.00 82.25 90 ALA A O 1
ATOM 667 N N . SER A 1 91 ? 5.768 0.824 -16.867 1.00 83.75 91 SER A N 1
ATOM 668 C CA . SER A 1 91 ? 4.990 -0.388 -17.158 1.00 83.75 91 SER A CA 1
ATOM 669 C C . SER A 1 91 ? 5.508 -1.628 -16.418 1.00 83.75 91 SER A C 1
ATOM 671 O O . SER A 1 91 ? 4.709 -2.446 -15.960 1.00 83.75 91 SER A O 1
ATOM 673 N N . ASN A 1 92 ? 6.827 -1.743 -16.234 1.00 87.00 92 ASN A N 1
ATOM 674 C CA . ASN A 1 92 ? 7.433 -2.826 -15.462 1.00 87.00 92 ASN A CA 1
ATOM 675 C C . ASN A 1 92 ? 7.122 -2.671 -13.973 1.00 87.00 92 ASN A C 1
ATOM 677 O O . ASN A 1 92 ? 6.719 -3.641 -13.337 1.00 87.00 92 ASN A O 1
ATOM 681 N N . ASP A 1 93 ? 7.253 -1.458 -13.431 1.00 87.06 93 ASP A N 1
ATOM 682 C CA . ASP A 1 93 ? 6.949 -1.188 -12.023 1.00 87.06 93 ASP A CA 1
ATOM 683 C C . ASP A 1 93 ? 5.462 -1.427 -11.724 1.00 87.06 93 ASP A C 1
ATOM 685 O O . ASP A 1 93 ? 5.136 -2.067 -10.725 1.00 87.06 93 ASP A O 1
ATOM 689 N N . VAL A 1 94 ? 4.563 -1.019 -12.631 1.00 87.94 94 VAL A N 1
ATOM 690 C CA . VAL A 1 94 ? 3.128 -1.349 -12.561 1.00 87.94 94 VAL A CA 1
ATOM 691 C C . VAL A 1 94 ? 2.918 -2.864 -12.555 1.00 87.94 94 VAL A C 1
ATOM 693 O O . VAL A 1 94 ? 2.232 -3.379 -11.675 1.00 87.94 94 VAL A O 1
ATOM 696 N N . SER A 1 95 ? 3.550 -3.601 -13.473 1.00 89.06 95 SER A N 1
ATOM 697 C CA . SER A 1 95 ? 3.412 -5.060 -13.524 1.00 89.06 95 SER A CA 1
ATOM 698 C C . SER A 1 95 ? 3.921 -5.751 -12.253 1.00 89.06 95 SER A C 1
ATOM 700 O O . SER A 1 95 ? 3.338 -6.753 -11.838 1.00 89.06 95 SER A O 1
ATOM 702 N N . ILE A 1 96 ? 4.987 -5.237 -11.628 1.00 90.19 96 ILE A N 1
ATOM 703 C CA . ILE A 1 96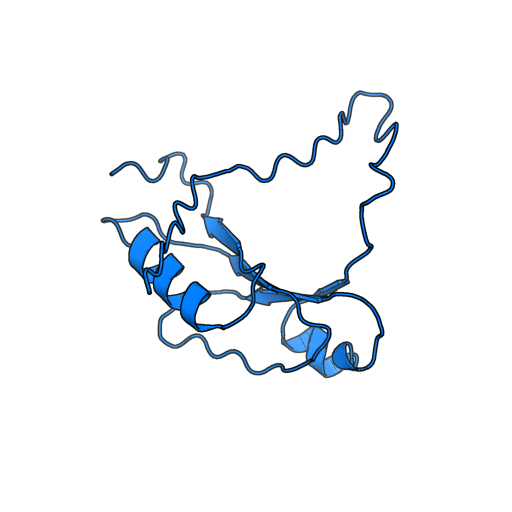 ? 5.502 -5.758 -10.355 1.00 90.19 96 ILE A CA 1
ATOM 704 C C . ILE A 1 96 ? 4.459 -5.567 -9.253 1.00 90.19 96 ILE A C 1
ATOM 706 O O . ILE A 1 96 ? 4.128 -6.529 -8.559 1.00 90.19 96 ILE A O 1
ATOM 710 N N . ILE A 1 97 ? 3.911 -4.354 -9.107 1.00 91.19 97 ILE A N 1
ATOM 711 C CA . ILE A 1 97 ? 2.952 -4.070 -8.033 1.00 91.19 97 ILE A CA 1
ATOM 712 C C . ILE A 1 97 ? 1.610 -4.775 -8.245 1.00 91.19 97 ILE A C 1
ATOM 714 O O . ILE A 1 97 ? 0.981 -5.184 -7.272 1.00 91.19 97 ILE A O 1
ATOM 718 N N . GLU A 1 98 ? 1.165 -4.981 -9.487 1.00 90.50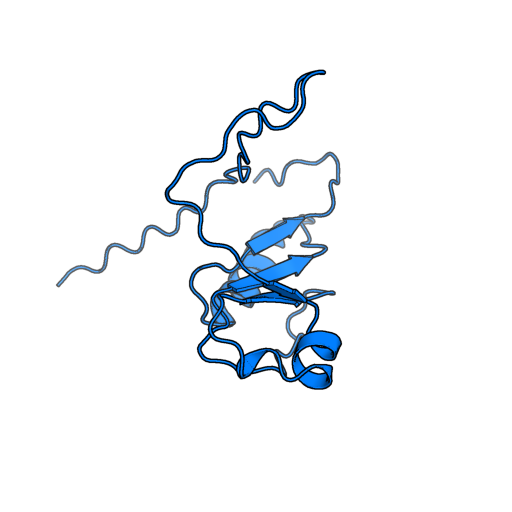 98 GLU A N 1
ATOM 719 C CA . GLU A 1 98 ? -0.033 -5.777 -9.786 1.00 90.50 98 GLU A CA 1
ATOM 720 C C . GLU A 1 98 ? 0.137 -7.232 -9.319 1.00 90.50 98 GLU A C 1
ATOM 722 O O . GLU A 1 98 ? -0.812 -7.848 -8.828 1.00 90.50 98 GLU A O 1
ATOM 727 N N . GLY A 1 99 ? 1.367 -7.753 -9.371 1.00 91.62 99 GLY A N 1
ATOM 728 C CA . GLY A 1 99 ? 1.724 -9.083 -8.878 1.00 91.62 99 GLY A CA 1
ATOM 729 C C . GLY A 1 99 ? 1.605 -9.263 -7.361 1.00 91.62 99 GLY A C 1
ATOM 730 O O . GLY A 1 99 ? 1.552 -10.399 -6.892 1.00 91.62 99 GLY A O 1
ATOM 731 N N . TRP A 1 100 ? 1.517 -8.185 -6.574 1.00 91.75 100 TRP A N 1
ATOM 732 C CA . TRP A 1 100 ? 1.398 -8.274 -5.111 1.00 91.75 100 TRP A CA 1
ATOM 733 C C . TRP A 1 100 ? -0.022 -8.603 -4.621 1.00 91.75 100 TRP A C 1
ATOM 735 O O . TRP A 1 100 ? -0.228 -8.819 -3.428 1.00 91.75 100 TRP A O 1
ATOM 745 N N . GLY A 1 101 ? -1.010 -8.659 -5.522 1.00 92.00 101 GLY A N 1
ATOM 746 C CA . GLY A 1 101 ? -2.304 -9.296 -5.249 1.00 92.00 101 GLY A CA 1
ATOM 747 C C . GLY A 1 101 ? -3.254 -8.532 -4.321 1.00 92.00 101 GLY A C 1
ATOM 748 O O . GLY A 1 101 ? -4.171 -9.136 -3.766 1.00 92.00 101 GLY A O 1
ATOM 749 N N . LYS A 1 102 ? -3.069 -7.219 -4.144 1.00 93.94 102 LYS A N 1
ATOM 750 C CA . LYS A 1 102 ? -3.980 -6.364 -3.365 1.00 93.94 102 LYS A CA 1
ATOM 751 C C . LYS A 1 102 ? -4.658 -5.334 -4.266 1.00 93.94 102 LYS A C 1
ATOM 753 O O . LYS A 1 102 ? -4.078 -4.852 -5.235 1.00 93.94 102 LYS A O 1
ATOM 758 N N . SER A 1 103 ? -5.912 -5.011 -3.954 1.00 91.12 103 SER A N 1
ATOM 759 C CA . SER A 1 103 ? -6.778 -4.197 -4.817 1.00 91.12 103 SER A CA 1
ATOM 760 C C . SER A 1 103 ? -6.429 -2.712 -4.826 1.00 91.12 103 SER A C 1
ATOM 762 O O . SER A 1 103 ? -6.783 -2.019 -5.776 1.00 91.12 103 SER A O 1
ATOM 764 N N . LEU A 1 104 ? -5.776 -2.218 -3.771 1.00 93.62 104 LEU A N 1
ATOM 765 C CA . LEU A 1 104 ? -5.442 -0.801 -3.607 1.00 93.62 104 LEU A CA 1
ATOM 766 C C . LEU A 1 104 ? -3.931 -0.557 -3.676 1.00 93.62 104 LEU A C 1
ATOM 768 O O . LEU A 1 104 ? -3.403 0.303 -2.971 1.00 93.62 104 LEU A O 1
ATOM 772 N N . ASN A 1 105 ? -3.225 -1.323 -4.509 1.00 93.69 105 ASN A N 1
ATOM 773 C CA . ASN A 1 105 ? -1.816 -1.062 -4.773 1.00 93.69 105 AS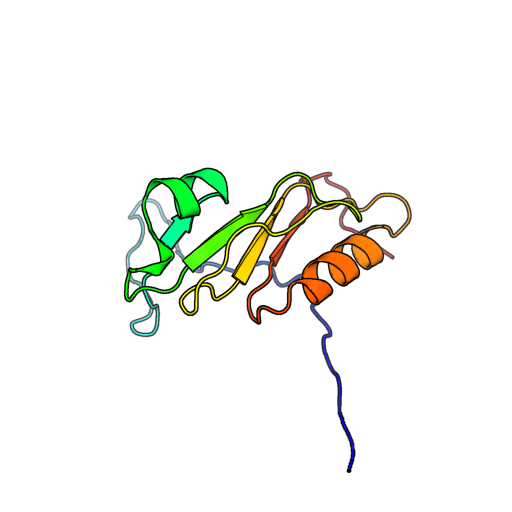N A CA 1
ATOM 774 C C . ASN A 1 105 ? -1.645 0.292 -5.453 1.00 93.69 105 ASN A C 1
ATOM 776 O O . ASN A 1 105 ? -2.376 0.646 -6.378 1.00 93.69 105 ASN A O 1
ATOM 780 N N . THR A 1 106 ? -0.668 1.053 -4.978 1.00 91.31 106 THR A N 1
ATOM 781 C CA . THR A 1 106 ? -0.344 2.376 -5.501 1.00 91.31 106 THR A CA 1
ATOM 782 C C . THR A 1 106 ? 1.140 2.457 -5.801 1.00 91.31 106 THR A C 1
ATOM 784 O O . THR A 1 106 ? 1.968 1.919 -5.066 1.00 91.31 106 THR A O 1
ATOM 787 N N . LEU A 1 107 ? 1.459 3.135 -6.898 1.00 88.62 107 LEU A N 1
ATOM 788 C CA . LEU A 1 107 ? 2.817 3.426 -7.326 1.00 88.62 107 LEU A CA 1
ATOM 789 C C . LEU A 1 107 ? 3.027 4.933 -7.251 1.00 88.62 107 LEU A C 1
ATOM 791 O O . LEU A 1 107 ? 2.303 5.692 -7.897 1.00 88.62 107 LEU A O 1
ATOM 795 N N . GLN A 1 108 ? 4.002 5.359 -6.459 1.00 86.75 108 GLN A N 1
ATOM 796 C CA . GLN A 1 108 ? 4.443 6.742 -6.389 1.00 86.75 108 GLN A CA 1
ATOM 797 C C . GLN A 1 108 ? 5.750 6.886 -7.153 1.00 86.75 108 GLN A C 1
ATOM 799 O O . GLN A 1 108 ? 6.769 6.283 -6.806 1.00 86.75 108 GLN A O 1
ATOM 804 N N . PHE A 1 109 ? 5.712 7.708 -8.190 1.00 81.56 109 PHE A N 1
ATOM 805 C CA . PHE A 1 109 ? 6.901 8.116 -8.916 1.00 81.56 109 PHE A CA 1
ATOM 806 C C . PHE A 1 109 ? 7.588 9.237 -8.148 1.00 81.56 109 PHE A C 1
ATOM 808 O O . PHE A 1 109 ? 6.929 10.093 -7.553 1.00 81.56 109 PHE A O 1
ATOM 815 N N . SER A 1 110 ? 8.918 9.223 -8.151 1.00 72.50 110 SER A N 1
ATOM 816 C CA . SER A 1 110 ? 9.672 10.417 -7.775 1.00 72.50 110 SER A CA 1
ATOM 817 C C . SER A 1 110 ? 9.225 11.538 -8.707 1.00 72.50 110 SER A C 1
ATOM 819 O O . SER A 1 110 ? 9.178 11.311 -9.913 1.00 72.50 110 SER A O 1
ATOM 821 N N . ASP A 1 111 ? 8.883 12.709 -8.174 1.00 64.88 111 ASP A N 1
ATOM 822 C CA . ASP A 1 111 ? 8.600 13.879 -9.004 1.00 64.88 111 ASP A CA 1
ATOM 823 C C . ASP A 1 111 ? 9.870 14.231 -9.791 1.00 64.88 111 ASP A C 1
ATOM 825 O O . ASP A 1 111 ? 10.794 14.861 -9.274 1.00 64.88 111 ASP A O 1
ATOM 829 N N . SER A 1 112 ? 9.974 13.711 -11.013 1.00 58.00 112 SER A N 1
ATOM 830 C CA . SER A 1 112 ? 11.091 13.973 -11.912 1.00 58.00 112 SER A CA 1
ATOM 831 C C . SER A 1 112 ? 10.895 15.265 -12.699 1.00 58.00 112 SER A C 1
ATOM 833 O O . SER A 1 112 ? 11.790 15.633 -13.453 1.00 58.00 112 SER A O 1
ATOM 835 N N . GLY A 1 113 ? 9.737 15.932 -12.597 1.00 57.81 113 GLY A N 1
ATOM 836 C CA . GLY A 1 113 ? 9.319 16.980 -13.535 1.00 57.81 113 GLY A CA 1
ATOM 837 C C . GLY A 1 113 ? 9.020 16.475 -14.958 1.00 57.81 113 GLY A C 1
ATOM 838 O O . GLY A 1 113 ? 8.334 17.158 -15.711 1.00 57.81 113 GLY A O 1
ATOM 839 N N . ASP A 1 114 ? 9.487 15.275 -15.310 1.00 55.41 114 ASP A N 1
ATOM 840 C CA . ASP A 1 114 ? 9.071 14.522 -16.488 1.00 55.41 114 ASP A CA 1
ATOM 841 C C . ASP A 1 114 ? 7.829 13.698 -16.143 1.00 55.41 114 ASP A C 1
ATOM 843 O O . ASP A 1 114 ? 7.918 12.648 -15.498 1.00 55.41 114 ASP A O 1
ATOM 847 N N . ASP A 1 115 ? 6.665 14.178 -16.583 1.00 62.69 115 ASP A N 1
ATOM 848 C CA . ASP A 1 115 ? 5.471 13.346 -16.671 1.00 62.69 115 ASP A CA 1
ATOM 849 C C . ASP A 1 115 ? 5.826 12.125 -17.519 1.00 62.69 115 ASP A C 1
ATOM 851 O O . ASP A 1 115 ? 6.393 12.278 -18.604 1.00 62.69 115 ASP A O 1
ATOM 855 N N . CYS A 1 116 ? 5.505 10.926 -17.028 1.00 61.81 116 CYS A N 1
ATOM 856 C CA . CYS A 1 116 ? 5.752 9.650 -17.698 1.00 61.81 116 CYS A CA 1
ATOM 857 C C . CYS A 1 116 ? 4.959 9.609 -19.017 1.00 61.81 116 CYS A C 1
ATOM 859 O O . CYS A 1 116 ? 3.849 9.081 -19.098 1.00 61.81 116 CYS A O 1
ATOM 861 N N . SER A 1 117 ? 5.505 10.274 -20.028 1.00 58.53 117 SER A N 1
ATOM 862 C CA . SER A 1 117 ? 4.914 10.535 -21.325 1.00 58.53 117 SER A CA 1
ATOM 863 C C . SER A 1 117 ? 5.450 9.475 -22.271 1.00 58.53 117 SER A C 1
ATOM 865 O O . SER A 1 117 ? 6.644 9.410 -22.554 1.00 58.53 117 SER A O 1
ATOM 867 N N . ASN A 1 118 ? 4.548 8.580 -22.674 1.00 51.47 118 ASN A N 1
ATOM 868 C CA . ASN A 1 118 ? 4.771 7.684 -23.805 1.00 51.47 118 ASN A CA 1
ATOM 869 C C . ASN A 1 118 ? 4.833 8.480 -25.109 1.00 51.47 118 ASN A C 1
ATOM 871 O O . ASN A 1 118 ? 3.999 9.405 -25.259 1.00 51.47 118 ASN A O 1
#

Sequence (118 aa):
MQLQASALLRCKTLHFYSAINTAGLNSISPGLTPGLYADQSQWASYDLDSLNIDGFIAITPISTTTTISVTGDNIVGFMAYYGTCVNGSASNDVSIIEGWGKSLNTLQFSDSGDDCSN

Foldseek 3Di:
DDDPPDPPPDPPPPPPPQPCDVVGRPDDDPPDFDEDEEELVCCVVVVVLPDPHAYEYEDPAQDPPGDRPDDHPSDQEYEHEAQDLPPNCNVVSVVSRVVVPHDPYHYYHDPPVDDSDD

Radius of gyration: 16.43 Å; chains: 1; bounding box: 32×44×40 Å

Secondary structure (DSSP, 8-state):
--------------------BTTB-----TTPPPEEEEEHHHHHHTTGGGSSSEEEEEE-S--TT-------TTEEEEEEEEE--GGGTHHHHHHHHHTT--TT-EEEEP--SS----

pLDDT: mean 75.98, std 22.7, range [25.28, 96.94]